Protein AF-A0AB38TE89-F1 (afdb_monomer_lite)

pLDDT: mean 73.29, std 22.18, range [34.81, 96.5]

Sequence (123 aa):
MKTMQEKDIPAFVQAVVDAGCNICAIGNLGYVFGDADFTPAQRRAVEPQLRRIAEIYGERDHLINEIAVYLRSIGRHVEVEPKTGISRWPRSREAVFQPLNPKGGDPQGRSSPSTRITTSVTA

InterPro domains:
  IPR059913 Y4lK [PF27494] (7-79)

Structure (mmCIF, N/CA/C/O backbone):
data_AF-A0AB38TE89-F1
#
_entry.id   AF-A0AB38TE89-F1
#
loop_
_atom_site.group_PDB
_atom_site.id
_atom_site.type_symbol
_atom_site.label_atom_id
_atom_site.label_alt_id
_atom_site.label_comp_id
_atom_site.label_asym_id
_atom_site.label_entity_id
_atom_site.label_seq_id
_atom_site.pdbx_PDB_ins_code
_atom_site.Cartn_x
_atom_site.Cartn_y
_atom_site.Cartn_z
_atom_site.occupancy
_atom_site.B_iso_or_equiv
_atom_site.auth_seq_id
_atom_site.auth_comp_id
_atom_site.auth_asym_id
_atom_site.auth_atom_id
_atom_site.pdbx_PDB_model_num
ATOM 1 N N . MET A 1 1 ? -16.305 17.630 -0.630 1.00 65.62 1 MET A N 1
ATOM 2 C CA . MET A 1 1 ? -15.473 16.546 -1.198 1.00 65.62 1 MET A CA 1
ATOM 3 C C . MET A 1 1 ? -15.867 15.248 -0.512 1.00 65.62 1 MET A C 1
ATOM 5 O O . MET A 1 1 ? -16.390 15.319 0.593 1.00 65.62 1 MET A O 1
ATOM 9 N N . LYS A 1 2 ? -15.726 14.093 -1.172 1.00 87.88 2 LYS A N 1
ATOM 10 C CA . LYS A 1 2 ? -15.966 12.796 -0.523 1.00 87.88 2 LYS A CA 1
ATOM 11 C C . LYS A 1 2 ? -14.812 12.521 0.446 1.00 87.88 2 LYS A C 1
ATOM 13 O O . LYS A 1 2 ? -13.674 12.833 0.108 1.00 87.88 2 LYS A O 1
ATOM 18 N N . THR A 1 3 ? -15.110 11.950 1.607 1.00 92.38 3 THR A N 1
ATOM 19 C CA . THR A 1 3 ? -14.123 11.625 2.646 1.00 92.38 3 THR A CA 1
ATOM 20 C C . THR A 1 3 ? -14.215 10.137 2.957 1.00 92.38 3 THR A C 1
ATOM 22 O O . THR A 1 3 ? -15.300 9.630 3.261 1.00 92.38 3 THR A O 1
ATOM 25 N N . MET A 1 4 ? -13.086 9.443 2.854 1.00 95.38 4 MET A N 1
ATOM 26 C CA . MET A 1 4 ? -12.981 8.004 3.068 1.00 95.38 4 MET A CA 1
ATOM 27 C C . MET A 1 4 ? -13.233 7.643 4.539 1.00 95.38 4 MET A C 1
ATOM 29 O O . MET A 1 4 ? -12.904 8.418 5.438 1.00 95.38 4 MET A O 1
ATOM 33 N N . GLN A 1 5 ? -13.817 6.469 4.792 1.00 95.06 5 GLN A N 1
ATOM 34 C CA . GLN A 1 5 ? -14.038 5.940 6.142 1.00 95.06 5 GLN A CA 1
ATOM 35 C C . GLN A 1 5 ? -13.122 4.739 6.414 1.00 95.06 5 GLN A C 1
ATOM 37 O O . GLN A 1 5 ? -12.703 4.050 5.485 1.00 95.06 5 GLN A O 1
ATOM 42 N N . GLU A 1 6 ? -12.856 4.429 7.686 1.00 94.56 6 GLU A N 1
ATOM 43 C CA . GLU A 1 6 ? -11.994 3.296 8.076 1.00 94.56 6 GLU A CA 1
ATOM 44 C C . GLU A 1 6 ? -12.449 1.954 7.483 1.00 94.56 6 GLU A C 1
ATOM 46 O O . GLU A 1 6 ? -11.641 1.149 7.024 1.00 94.56 6 GLU A O 1
ATOM 51 N N . LYS A 1 7 ? -13.765 1.733 7.412 1.00 95.75 7 LYS A N 1
ATOM 52 C CA . LYS A 1 7 ? -14.356 0.528 6.809 1.00 95.75 7 LYS A CA 1
ATOM 53 C C . LYS A 1 7 ? -14.018 0.350 5.324 1.00 95.75 7 LYS A C 1
ATOM 55 O O . LYS A 1 7 ? -14.108 -0.762 4.814 1.00 95.75 7 LYS A O 1
ATOM 60 N N . ASP A 1 8 ? -13.651 1.430 4.634 1.00 95.94 8 ASP A N 1
ATOM 61 C CA . ASP A 1 8 ? -13.328 1.414 3.209 1.00 95.94 8 ASP A CA 1
ATOM 62 C C . ASP A 1 8 ? -11.849 1.056 2.965 1.00 95.94 8 ASP A C 1
ATOM 64 O O . ASP A 1 8 ? -11.467 0.793 1.825 1.00 95.94 8 ASP A O 1
ATOM 68 N N . ILE A 1 9 ? -11.012 1.013 4.015 1.00 95.31 9 ILE A N 1
ATOM 69 C CA . ILE A 1 9 ? -9.566 0.739 3.922 1.00 95.31 9 ILE A CA 1
ATOM 70 C C . ILE A 1 9 ? -9.259 -0.576 3.190 1.00 95.31 9 ILE A C 1
ATOM 72 O O . ILE A 1 9 ? -8.443 -0.541 2.265 1.00 95.31 9 ILE A O 1
ATOM 76 N N . PRO A 1 10 ? -9.907 -1.718 3.501 1.00 96.12 10 PRO A N 1
ATOM 77 C CA . PRO A 1 10 ? -9.635 -2.968 2.794 1.00 96.12 10 PRO A CA 1
ATOM 78 C C . PRO A 1 10 ? -9.929 -2.877 1.292 1.00 96.12 10 PRO A C 1
ATOM 80 O O . PRO A 1 10 ? -9.123 -3.318 0.472 1.00 96.12 10 PRO A O 1
ATOM 83 N N . ALA A 1 11 ? -11.056 -2.257 0.925 1.00 96.50 11 ALA A N 1
ATOM 84 C CA . ALA A 1 11 ? -11.472 -2.101 -0.467 1.00 96.50 11 ALA A CA 1
ATOM 85 C C . ALA A 1 11 ? -10.542 -1.150 -1.234 1.00 96.50 11 ALA A C 1
ATOM 87 O O . ALA A 1 11 ? -10.185 -1.410 -2.384 1.00 96.50 11 ALA A O 1
ATOM 88 N N . PHE A 1 12 ? -10.102 -0.075 -0.580 1.00 95.06 12 PHE A N 1
ATOM 89 C CA . PHE A 1 12 ? -9.123 0.853 -1.128 1.00 95.06 12 PHE A CA 1
ATOM 90 C C . PHE A 1 12 ? -7.782 0.166 -1.410 1.00 95.06 12 PHE A C 1
ATOM 92 O O . PHE A 1 12 ? -7.260 0.283 -2.518 1.00 95.06 12 PHE A O 1
ATOM 99 N N . VAL A 1 13 ? -7.245 -0.584 -0.442 1.00 94.44 13 VAL A N 1
ATOM 100 C CA . VAL A 1 13 ? -5.981 -1.315 -0.612 1.00 94.44 13 VAL A CA 1
ATOM 101 C C . VAL A 1 13 ? -6.087 -2.317 -1.759 1.00 94.44 13 VAL A C 1
ATOM 103 O O . VAL A 1 13 ? -5.190 -2.368 -2.597 1.00 94.44 13 VAL A O 1
ATOM 106 N N . GLN A 1 14 ? -7.195 -3.056 -1.852 1.00 94.81 14 GLN A N 1
ATOM 107 C CA . GLN A 1 14 ? -7.413 -3.997 -2.950 1.00 94.81 14 GLN A CA 1
ATOM 108 C C . GLN A 1 14 ? -7.461 -3.290 -4.311 1.00 94.81 14 GLN A C 1
ATOM 110 O O . GLN A 1 14 ? -6.773 -3.710 -5.233 1.00 94.81 14 GLN A O 1
ATOM 115 N N . ALA A 1 15 ? -8.181 -2.170 -4.424 1.00 94.81 15 ALA A N 1
ATOM 116 C CA . ALA A 1 15 ? -8.275 -1.415 -5.674 1.00 94.81 15 ALA A CA 1
ATOM 117 C C . ALA A 1 15 ? -6.909 -0.910 -6.173 1.00 94.81 15 ALA A C 1
ATOM 119 O O . ALA A 1 15 ? -6.650 -0.893 -7.375 1.00 94.81 15 ALA A O 1
ATOM 120 N N . VAL A 1 16 ? -6.023 -0.508 -5.257 1.00 92.50 16 VAL A N 1
ATOM 121 C CA . VAL A 1 16 ? -4.652 -0.086 -5.587 1.00 92.50 16 VAL A CA 1
ATOM 122 C C . VAL A 1 16 ? -3.821 -1.263 -6.103 1.00 92.50 16 VAL A C 1
ATOM 124 O O . VAL A 1 16 ? -3.105 -1.120 -7.095 1.00 92.50 16 VAL A O 1
ATOM 127 N N . VAL A 1 17 ? -3.952 -2.430 -5.467 1.00 91.31 17 VAL A N 1
ATOM 128 C CA . VAL A 1 17 ? -3.270 -3.664 -5.882 1.00 91.31 17 VAL A CA 1
ATOM 129 C C . VAL A 1 17 ? -3.776 -4.149 -7.239 1.00 91.31 17 VAL A C 1
ATOM 131 O O . VAL A 1 17 ? -2.966 -4.515 -8.088 1.00 91.31 17 VAL A O 1
ATOM 134 N N . ASP A 1 18 ? -5.084 -4.086 -7.480 1.00 91.62 18 ASP A N 1
ATOM 135 C CA . ASP A 1 18 ? -5.711 -4.467 -8.751 1.00 91.62 18 ASP A CA 1
ATOM 136 C C . ASP A 1 18 ? -5.314 -3.524 -9.897 1.00 91.62 18 ASP A C 1
ATOM 138 O O . ASP A 1 18 ? -5.209 -3.944 -11.048 1.00 91.62 18 ASP A O 1
ATOM 142 N N . ALA A 1 19 ? -5.023 -2.255 -9.587 1.00 88.75 19 ALA A N 1
ATOM 143 C CA . ALA A 1 19 ? -4.418 -1.310 -10.527 1.00 88.75 19 ALA A CA 1
ATOM 144 C C . ALA A 1 19 ? -2.934 -1.615 -10.826 1.00 88.75 19 ALA A C 1
ATOM 146 O O . ALA A 1 19 ? -2.289 -0.893 -11.583 1.00 88.75 19 ALA A O 1
ATOM 147 N N . GLY A 1 20 ? -2.369 -2.673 -10.236 1.00 86.62 20 GLY A N 1
ATOM 148 C CA . GLY A 1 20 ? -0.981 -3.079 -10.433 1.00 86.62 20 GLY A CA 1
ATOM 149 C C . GLY A 1 20 ? 0.023 -2.228 -9.659 1.00 86.62 20 GLY A C 1
ATOM 150 O O . GLY A 1 20 ? 1.215 -2.279 -9.957 1.00 86.62 20 GLY A O 1
ATOM 151 N N . CYS A 1 21 ? -0.429 -1.445 -8.675 1.00 88.06 21 CYS A N 1
ATOM 152 C CA . CYS A 1 21 ? 0.442 -0.651 -7.822 1.00 88.06 21 CYS A CA 1
ATOM 153 C C . CYS A 1 21 ? 0.634 -1.333 -6.468 1.00 88.06 21 CYS A C 1
ATOM 155 O O . CYS A 1 21 ? -0.326 -1.741 -5.810 1.00 88.06 21 CYS A O 1
ATOM 157 N N . ASN A 1 22 ? 1.885 -1.456 -6.027 1.00 88.88 22 ASN A N 1
ATOM 158 C CA . ASN A 1 22 ? 2.143 -1.949 -4.684 1.00 88.88 22 ASN A CA 1
ATOM 159 C C . ASN A 1 22 ? 1.831 -0.853 -3.651 1.00 88.88 22 ASN A C 1
ATOM 161 O O . ASN A 1 22 ? 2.012 0.332 -3.918 1.00 88.88 22 ASN A O 1
ATOM 165 N N . ILE A 1 23 ? 1.391 -1.242 -2.459 1.00 91.81 23 ILE A N 1
ATOM 166 C CA . ILE A 1 23 ? 1.123 -0.328 -1.346 1.00 91.81 23 ILE A CA 1
ATOM 167 C C . ILE A 1 23 ? 1.678 -0.929 -0.059 1.00 91.81 23 ILE A C 1
ATOM 169 O O . ILE A 1 23 ? 1.408 -2.090 0.260 1.00 91.81 23 ILE A O 1
ATOM 173 N N . CYS A 1 24 ? 2.483 -0.146 0.657 1.00 91.56 24 CYS A N 1
ATOM 174 C CA . CYS A 1 24 ? 3.200 -0.605 1.844 1.00 91.56 24 CYS A CA 1
ATOM 175 C C . CYS A 1 24 ? 3.214 0.457 2.941 1.00 91.56 24 CYS A C 1
ATOM 177 O O . CYS A 1 24 ? 3.360 1.645 2.658 1.00 91.56 24 CYS A O 1
ATOM 179 N N . ALA A 1 25 ? 3.119 0.021 4.197 1.00 91.81 25 ALA A N 1
ATOM 180 C CA . ALA A 1 25 ? 3.391 0.875 5.348 1.00 91.81 25 ALA A CA 1
ATOM 181 C C . ALA A 1 25 ? 4.904 1.083 5.535 1.00 91.81 25 ALA A C 1
ATOM 183 O O . ALA A 1 25 ? 5.683 0.138 5.394 1.00 91.81 25 ALA A O 1
ATOM 184 N N . ILE A 1 26 ? 5.307 2.303 5.898 1.00 86.94 26 ILE A N 1
ATOM 185 C CA . ILE A 1 26 ? 6.689 2.644 6.263 1.00 86.94 26 ILE A CA 1
ATOM 186 C C . ILE A 1 26 ? 6.735 2.958 7.755 1.00 86.94 26 ILE A C 1
ATOM 188 O O . ILE A 1 26 ? 6.286 4.026 8.184 1.00 86.94 26 ILE A O 1
ATOM 192 N N . GLY A 1 27 ? 7.297 2.033 8.540 1.00 75.44 27 GLY A N 1
ATOM 193 C CA . GLY A 1 27 ? 7.395 2.160 9.996 1.00 75.44 27 GLY A CA 1
ATOM 194 C C . GLY A 1 27 ? 6.090 2.662 10.630 1.00 75.44 27 GLY A C 1
ATOM 195 O O . GLY A 1 27 ? 5.009 2.133 10.359 1.00 75.44 27 GLY A O 1
ATOM 196 N N . ASN A 1 28 ? 6.198 3.730 11.425 1.00 72.44 28 ASN A N 1
ATOM 197 C CA . ASN A 1 28 ? 5.073 4.458 12.028 1.00 72.44 28 ASN A CA 1
ATOM 198 C C . ASN A 1 28 ? 4.759 5.789 11.317 1.00 72.44 28 ASN A C 1
ATOM 200 O O . ASN A 1 28 ? 4.023 6.603 11.861 1.00 72.44 28 ASN A O 1
ATOM 204 N N . LEU A 1 29 ? 5.335 6.034 10.137 1.00 76.62 29 LEU A N 1
ATOM 205 C CA . LEU A 1 29 ? 5.256 7.328 9.448 1.00 76.62 29 LEU A CA 1
ATOM 206 C C . LEU A 1 29 ? 4.040 7.439 8.519 1.00 76.62 29 LEU A C 1
ATOM 208 O O . LEU A 1 29 ? 3.575 8.542 8.254 1.00 76.62 29 LEU A O 1
ATOM 212 N N . GLY A 1 30 ? 3.542 6.311 8.010 1.00 86.56 30 GLY A N 1
ATOM 213 C CA . GLY A 1 30 ? 2.414 6.273 7.083 1.00 86.56 30 GLY A CA 1
ATOM 214 C C . GLY A 1 30 ? 2.553 5.138 6.077 1.00 86.56 30 GLY A C 1
ATOM 215 O O . GLY A 1 30 ? 3.061 4.062 6.405 1.00 86.56 30 GLY A O 1
ATOM 216 N N . TYR A 1 31 ? 2.110 5.377 4.845 1.00 90.62 31 TYR A N 1
ATOM 217 C CA . TYR A 1 31 ? 2.179 4.412 3.751 1.00 90.62 31 TYR A CA 1
ATOM 218 C C . TYR A 1 31 ? 2.640 5.069 2.449 1.00 90.62 31 TYR A C 1
ATOM 220 O O . TYR A 1 31 ? 2.549 6.285 2.285 1.00 90.62 31 TYR A O 1
ATOM 228 N N . VAL A 1 32 ? 3.122 4.251 1.517 1.00 88.50 32 VAL A N 1
ATOM 229 C CA . VAL A 1 32 ? 3.545 4.677 0.180 1.00 88.50 32 VAL A CA 1
ATOM 230 C C . VAL A 1 32 ? 2.978 3.766 -0.896 1.00 88.50 32 VAL A C 1
ATOM 232 O O . VAL A 1 32 ? 2.754 2.574 -0.670 1.00 88.50 32 VAL A O 1
ATOM 235 N N . PHE A 1 33 ? 2.794 4.337 -2.083 1.00 89.06 33 PHE A N 1
ATOM 236 C CA . PHE A 1 33 ? 2.644 3.574 -3.314 1.00 89.06 33 PHE A CA 1
ATOM 237 C C . PHE A 1 33 ? 4.036 3.208 -3.823 1.00 89.06 33 PHE A C 1
ATOM 239 O O . PHE A 1 33 ? 4.877 4.084 -4.016 1.00 89.06 33 PHE A O 1
ATOM 246 N N . GLY A 1 34 ? 4.293 1.919 -4.004 1.00 79.44 34 GLY A N 1
ATOM 247 C CA . GLY A 1 34 ? 5.548 1.421 -4.545 1.00 79.44 34 GLY A CA 1
ATOM 248 C C . GLY A 1 34 ? 5.624 1.702 -6.039 1.00 79.44 34 GLY A C 1
ATOM 249 O O . GLY A 1 34 ? 5.044 0.966 -6.833 1.00 79.44 34 GLY A O 1
ATOM 250 N N . ASP A 1 35 ? 6.345 2.758 -6.409 1.00 73.38 35 ASP A N 1
ATOM 251 C CA . ASP A 1 35 ? 6.686 3.108 -7.792 1.00 73.38 35 ASP A CA 1
ATOM 252 C C . ASP A 1 35 ? 8.171 2.857 -8.119 1.00 73.38 35 ASP A C 1
ATOM 254 O O . ASP A 1 35 ? 8.610 3.141 -9.235 1.00 73.38 35 ASP A O 1
ATOM 258 N N . ALA A 1 36 ? 8.942 2.348 -7.149 1.00 66.56 36 ALA A N 1
ATOM 259 C CA . ALA A 1 36 ? 10.391 2.183 -7.246 1.00 66.56 36 ALA A CA 1
ATOM 260 C C . ALA A 1 36 ? 10.799 1.241 -8.391 1.00 66.56 36 ALA A C 1
ATOM 262 O O . ALA A 1 36 ? 11.811 1.473 -9.048 1.00 66.56 36 ALA A O 1
ATOM 263 N N . ASP A 1 37 ? 9.968 0.238 -8.675 1.00 75.75 37 ASP A N 1
ATOM 264 C CA . ASP A 1 37 ? 10.186 -0.731 -9.752 1.00 75.75 37 ASP A CA 1
ATOM 265 C C . ASP A 1 37 ? 9.556 -0.294 -11.089 1.00 75.75 37 ASP A C 1
ATOM 267 O O . ASP A 1 37 ? 9.638 -1.010 -12.089 1.00 75.75 37 ASP A O 1
ATOM 271 N N . PHE A 1 38 ? 8.891 0.868 -11.140 1.00 82.44 38 PHE A N 1
ATOM 272 C CA . PHE A 1 38 ? 8.205 1.323 -12.348 1.00 82.44 38 PHE A CA 1
ATOM 273 C C . PHE A 1 38 ? 9.146 2.055 -13.301 1.00 82.44 38 PHE A C 1
ATOM 275 O O . PHE A 1 38 ? 9.731 3.092 -12.985 1.00 82.44 38 PHE A O 1
ATOM 282 N N . THR A 1 39 ? 9.162 1.602 -14.552 1.00 87.62 39 THR A N 1
ATOM 283 C CA . THR A 1 39 ? 9.654 2.403 -15.675 1.00 87.62 39 THR A CA 1
ATOM 284 C C . THR A 1 39 ? 8.807 3.676 -15.848 1.00 87.62 39 THR A C 1
ATOM 286 O O . THR A 1 39 ? 7.629 3.712 -15.467 1.00 87.62 39 THR A O 1
ATOM 289 N N . PRO A 1 40 ? 9.332 4.725 -16.512 1.00 87.25 40 PRO A N 1
ATOM 290 C CA . PRO A 1 40 ? 8.553 5.929 -16.807 1.00 87.25 40 PRO A CA 1
ATOM 291 C C . PRO A 1 40 ? 7.245 5.654 -17.567 1.00 87.25 40 PRO A C 1
ATOM 293 O O . PRO A 1 40 ? 6.269 6.381 -17.401 1.00 87.25 40 PRO A O 1
ATOM 296 N N . ALA A 1 41 ? 7.210 4.608 -18.401 1.00 87.81 41 ALA A N 1
ATOM 297 C CA . ALA A 1 41 ? 6.009 4.202 -19.125 1.00 87.81 41 ALA A CA 1
ATOM 298 C C . ALA A 1 41 ? 4.957 3.571 -18.198 1.00 87.81 41 ALA A C 1
ATOM 300 O O . ALA A 1 41 ? 3.791 3.951 -18.270 1.00 87.81 41 ALA A O 1
ATOM 301 N N . GLN A 1 42 ? 5.365 2.675 -17.292 1.00 86.69 42 GLN A N 1
ATOM 302 C CA . GLN A 1 42 ? 4.466 2.072 -16.299 1.00 86.69 42 GLN A CA 1
ATOM 303 C C . GLN A 1 42 ? 3.884 3.128 -15.360 1.00 86.69 42 GLN A C 1
ATOM 305 O O . GLN A 1 42 ? 2.679 3.149 -15.130 1.00 86.69 42 GLN A O 1
ATOM 310 N N . ARG A 1 43 ? 4.710 4.078 -14.905 1.00 85.00 43 ARG A N 1
ATOM 311 C CA . ARG A 1 43 ? 4.251 5.205 -14.084 1.00 85.00 43 ARG A CA 1
ATOM 312 C C . ARG A 1 43 ? 3.143 6.006 -14.779 1.00 85.00 43 ARG A C 1
ATOM 314 O O . ARG A 1 43 ? 2.104 6.244 -14.174 1.00 85.00 43 ARG A O 1
ATOM 321 N N . ARG A 1 44 ? 3.321 6.348 -16.064 1.00 87.75 44 ARG A N 1
ATOM 322 C CA . ARG A 1 44 ? 2.299 7.051 -16.869 1.00 87.75 44 ARG A CA 1
ATOM 323 C C . ARG A 1 44 ? 1.016 6.242 -17.069 1.00 87.75 44 ARG A C 1
ATOM 325 O O . ARG A 1 44 ? -0.044 6.838 -17.220 1.00 87.75 44 ARG A O 1
ATOM 332 N N . ALA A 1 45 ? 1.103 4.914 -17.095 1.00 87.69 45 ALA A N 1
ATOM 333 C CA . ALA A 1 45 ? -0.063 4.046 -17.235 1.00 87.69 45 ALA A CA 1
ATOM 334 C C . ALA A 1 45 ? -0.860 3.912 -15.923 1.00 87.69 45 ALA A C 1
ATOM 336 O O . ALA A 1 45 ? -2.088 3.878 -15.958 1.00 87.69 45 ALA A O 1
ATOM 33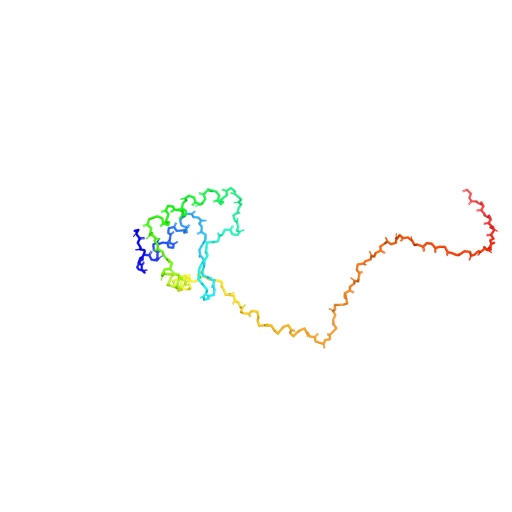7 N N . VAL A 1 46 ? -0.170 3.873 -14.778 1.00 88.31 46 VAL A N 1
ATOM 338 C CA . VAL A 1 46 ? -0.777 3.660 -13.452 1.00 88.31 46 VAL A CA 1
ATOM 339 C C . VAL A 1 46 ? -1.300 4.960 -12.829 1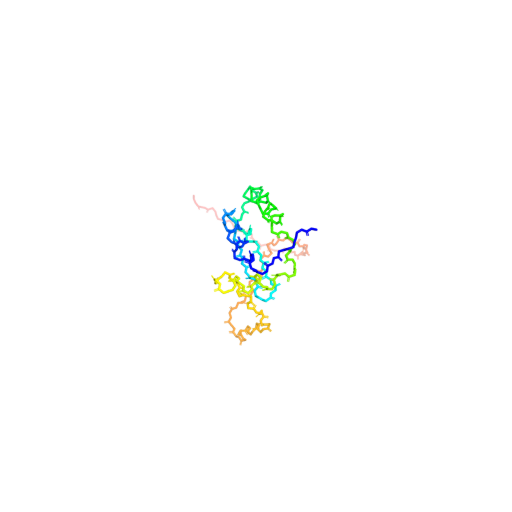.00 88.31 46 VAL A C 1
ATOM 341 O O . VAL A 1 46 ? -2.312 4.949 -12.129 1.00 88.31 46 VAL A O 1
ATOM 344 N N . GLU A 1 47 ? -0.670 6.105 -13.104 1.00 88.88 47 GLU A N 1
ATOM 345 C CA . GLU A 1 47 ? -1.063 7.398 -12.524 1.00 88.88 47 GLU A CA 1
ATOM 346 C C . GLU A 1 47 ? -2.557 7.749 -12.738 1.00 88.88 47 GLU A C 1
ATOM 348 O O . GLU A 1 47 ? -3.221 8.115 -11.761 1.00 88.88 47 GLU A O 1
ATOM 353 N N . PRO A 1 48 ? -3.153 7.588 -13.941 1.00 91.69 48 PRO A N 1
ATOM 354 C CA . PRO A 1 48 ? -4.579 7.848 -14.138 1.00 91.69 48 PRO A CA 1
ATOM 355 C C . PRO A 1 48 ? -5.479 6.912 -13.321 1.00 91.69 48 PRO A C 1
ATOM 357 O O . PRO A 1 48 ? -6.548 7.325 -12.868 1.00 91.69 48 PRO A O 1
ATOM 360 N N . GLN A 1 49 ? -5.056 5.663 -13.108 1.00 91.50 49 GLN A N 1
ATOM 361 C CA . GLN A 1 49 ? -5.807 4.691 -12.312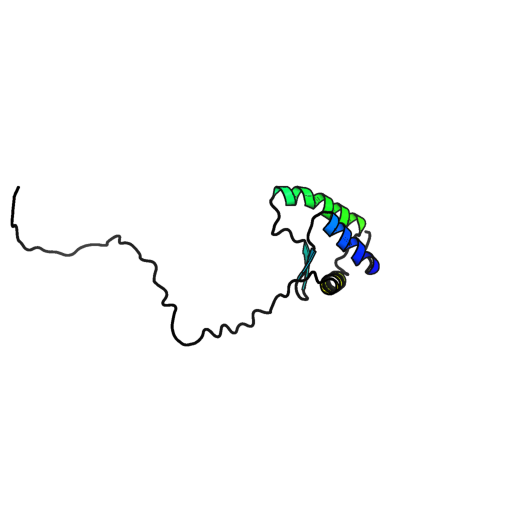 1.00 91.50 49 GLN A CA 1
ATOM 362 C C . GLN A 1 49 ? -5.778 5.064 -10.828 1.00 91.50 49 GLN A C 1
ATOM 364 O O . GLN A 1 49 ? -6.831 5.109 -10.193 1.00 91.50 49 GLN A O 1
ATOM 369 N N . LEU A 1 50 ? -4.606 5.424 -10.292 1.00 90.12 50 LEU A N 1
ATOM 370 C CA . LEU A 1 50 ? -4.473 5.890 -8.908 1.00 90.12 50 LEU A CA 1
ATOM 371 C C . LEU A 1 50 ? -5.277 7.166 -8.650 1.00 90.12 50 LEU A C 1
ATOM 373 O O . LEU A 1 50 ? -5.896 7.295 -7.594 1.00 90.12 50 LEU A O 1
ATOM 377 N N . ARG A 1 51 ? -5.321 8.083 -9.623 1.00 90.81 51 ARG A N 1
ATOM 378 C CA . ARG A 1 51 ? -6.143 9.296 -9.543 1.00 90.81 51 ARG A CA 1
ATOM 379 C C . ARG A 1 51 ? -7.629 8.962 -9.468 1.00 90.81 51 ARG A C 1
ATOM 381 O O . ARG A 1 51 ? -8.318 9.453 -8.581 1.00 90.81 51 ARG A O 1
ATOM 388 N N . ARG A 1 52 ? -8.103 8.055 -10.327 1.00 93.44 52 ARG A N 1
ATOM 389 C CA . ARG A 1 52 ? -9.496 7.591 -10.307 1.00 93.44 52 ARG A CA 1
ATOM 390 C C . ARG A 1 52 ? -9.853 6.909 -8.986 1.00 93.44 52 ARG A C 1
ATOM 392 O O . ARG A 1 52 ? -10.935 7.132 -8.456 1.00 93.44 52 ARG A O 1
ATOM 399 N N . ILE A 1 53 ? -8.946 6.107 -8.429 1.00 93.00 53 ILE A N 1
ATOM 400 C CA . ILE A 1 53 ? -9.124 5.501 -7.102 1.00 93.00 53 ILE A CA 1
ATOM 401 C C . ILE A 1 53 ? -9.225 6.598 -6.032 1.00 93.00 53 ILE A C 1
ATOM 403 O O . ILE A 1 53 ? -10.143 6.565 -5.215 1.00 93.00 53 ILE A O 1
ATOM 407 N N . ALA A 1 54 ? -8.340 7.599 -6.053 1.00 89.56 54 ALA A N 1
ATOM 408 C CA . ALA A 1 54 ? -8.390 8.716 -5.110 1.00 89.56 54 ALA A CA 1
ATOM 409 C C . ALA A 1 54 ? -9.708 9.507 -5.206 1.00 89.56 54 ALA A C 1
ATOM 411 O O . ALA A 1 54 ? -10.272 9.875 -4.182 1.00 89.56 54 ALA A O 1
ATOM 412 N N . GLU A 1 55 ? -10.255 9.699 -6.407 1.00 92.31 55 GLU A N 1
ATOM 413 C CA . GLU A 1 55 ? -11.567 10.332 -6.609 1.00 92.31 55 GLU A CA 1
ATOM 414 C C . GLU A 1 55 ? -12.729 9.474 -6.075 1.00 92.31 55 GLU A C 1
ATOM 416 O O . GLU A 1 55 ? -13.672 10.003 -5.484 1.00 92.31 55 GLU A O 1
ATOM 421 N N . ILE A 1 56 ? -12.666 8.147 -6.250 1.00 93.88 56 ILE A N 1
ATOM 422 C CA . ILE A 1 56 ? -13.703 7.211 -5.786 1.00 93.88 56 ILE A CA 1
ATOM 423 C C . ILE A 1 56 ? -13.775 7.169 -4.261 1.00 93.88 56 ILE A C 1
ATOM 425 O O . ILE A 1 56 ? -14.880 7.175 -3.715 1.00 93.88 56 ILE A O 1
ATOM 429 N N . TYR A 1 57 ? -12.637 7.082 -3.574 1.00 92.75 57 TYR A N 1
ATOM 430 C CA . TYR A 1 57 ? -12.599 6.955 -2.112 1.00 92.75 57 TYR A CA 1
ATOM 431 C C . TYR A 1 57 ? -12.612 8.315 -1.409 1.00 92.75 57 TYR A C 1
ATOM 433 O O . TYR A 1 57 ? -13.226 8.446 -0.351 1.00 92.75 57 TYR A O 1
ATOM 441 N N . GLY A 1 58 ? -12.050 9.340 -2.047 1.00 93.00 58 GLY A N 1
ATOM 442 C CA . GLY A 1 58 ? -12.011 10.700 -1.538 1.00 93.00 58 GLY A CA 1
ATOM 443 C C . GLY A 1 58 ? -10.791 10.994 -0.666 1.00 93.00 58 GLY A C 1
ATOM 444 O O . GLY A 1 58 ? -9.773 10.302 -0.717 1.00 93.00 58 GLY A O 1
ATOM 445 N N . GLU A 1 59 ? -10.904 12.058 0.125 1.00 92.81 59 GLU A N 1
ATOM 446 C CA . GLU A 1 59 ? -9.879 12.491 1.074 1.00 92.81 59 GLU A CA 1
ATOM 447 C C . GLU A 1 59 ? -9.587 11.393 2.103 1.00 92.81 59 GLU A C 1
ATOM 449 O O . GLU A 1 59 ? -10.506 10.724 2.583 1.00 92.81 59 GLU A O 1
ATOM 454 N N . ARG A 1 60 ? -8.302 11.199 2.411 1.00 92.94 60 ARG A N 1
ATOM 455 C CA . ARG A 1 60 ? -7.794 10.079 3.221 1.00 92.94 60 ARG A CA 1
ATOM 456 C C . ARG A 1 60 ? -6.659 10.469 4.165 1.00 92.94 60 ARG A C 1
ATOM 458 O O . ARG A 1 60 ? -6.072 9.592 4.793 1.00 92.94 60 ARG A O 1
ATOM 465 N N . ASP A 1 61 ? -6.330 11.756 4.244 1.00 90.06 61 ASP A N 1
ATOM 466 C CA . ASP A 1 61 ? -5.204 12.251 5.042 1.00 90.06 61 ASP A CA 1
ATOM 467 C C . ASP A 1 61 ? -5.440 12.004 6.539 1.00 90.06 61 ASP A C 1
ATOM 469 O O . ASP A 1 61 ? -4.512 11.686 7.280 1.00 90.06 61 ASP A O 1
ATOM 473 N N . HIS A 1 62 ? -6.706 12.027 6.968 1.00 91.25 62 HIS A N 1
ATOM 474 C CA . HIS A 1 62 ? -7.124 11.660 8.321 1.00 91.25 62 HIS A CA 1
ATOM 475 C C . HIS A 1 62 ? -7.016 10.160 8.625 1.00 91.25 62 HIS A C 1
ATOM 477 O O . HIS A 1 62 ? -7.108 9.805 9.791 1.00 91.25 62 HIS A O 1
ATOM 483 N N . LEU A 1 63 ? -6.823 9.300 7.613 1.00 93.94 63 LEU A N 1
ATOM 484 C CA . LEU A 1 63 ? -6.727 7.837 7.752 1.00 93.94 63 LEU A CA 1
ATOM 485 C C . LEU A 1 63 ? -5.318 7.281 7.514 1.00 93.94 63 LEU A C 1
ATOM 487 O O . LEU A 1 63 ? -5.142 6.071 7.354 1.00 93.94 63 LEU A O 1
ATOM 491 N N . ILE A 1 64 ? -4.294 8.134 7.422 1.00 92.06 64 ILE A N 1
ATOM 492 C CA . ILE A 1 64 ? -2.928 7.689 7.096 1.00 92.06 64 ILE A CA 1
ATOM 493 C C . ILE A 1 64 ? -2.434 6.629 8.093 1.00 92.06 64 ILE A C 1
ATOM 495 O O . ILE A 1 64 ? -1.799 5.648 7.690 1.00 92.06 64 ILE A O 1
ATOM 499 N N . ASN A 1 65 ? -2.751 6.795 9.378 1.00 91.62 65 ASN A N 1
ATOM 500 C CA . ASN A 1 65 ? -2.323 5.878 10.430 1.00 91.62 65 ASN A CA 1
ATOM 501 C C . ASN A 1 65 ? -3.081 4.552 10.370 1.00 91.62 65 ASN A C 1
ATOM 503 O O . ASN A 1 65 ? -2.473 3.489 10.476 1.00 91.62 65 ASN A O 1
ATOM 507 N N . GLU A 1 66 ? -4.387 4.609 10.156 1.00 94.19 66 GLU A N 1
ATOM 508 C CA . GLU A 1 66 ? -5.315 3.486 10.095 1.00 94.19 66 GLU A CA 1
ATOM 509 C C . GLU A 1 66 ? -5.000 2.613 8.876 1.00 94.19 66 GLU A C 1
ATOM 511 O O . GLU A 1 66 ? -4.906 1.388 8.987 1.00 94.19 66 GLU A O 1
ATOM 516 N N . ILE A 1 67 ? -4.718 3.240 7.729 1.00 93.94 67 ILE A N 1
ATOM 517 C CA . ILE A 1 67 ? -4.227 2.553 6.530 1.00 93.94 67 ILE A CA 1
ATOM 518 C C . ILE A 1 67 ? -2.893 1.867 6.832 1.00 93.94 67 ILE A C 1
ATOM 520 O O . ILE A 1 67 ? -2.721 0.694 6.505 1.00 93.94 67 ILE A O 1
ATOM 524 N N . ALA A 1 68 ? -1.955 2.548 7.494 1.00 92.12 68 ALA A N 1
ATOM 525 C CA . ALA A 1 68 ? -0.670 1.948 7.844 1.00 92.12 68 ALA A CA 1
ATOM 526 C C . ALA A 1 68 ? -0.816 0.770 8.830 1.00 92.12 68 ALA A C 1
ATOM 528 O O . ALA A 1 68 ? -0.129 -0.241 8.681 1.00 92.12 68 ALA A O 1
ATOM 529 N N . VAL A 1 69 ? -1.723 0.861 9.812 1.00 92.75 69 VAL A N 1
ATOM 530 C CA . VAL A 1 69 ? -2.058 -0.238 10.738 1.00 92.75 69 VAL A CA 1
ATOM 531 C C . VAL A 1 69 ? -2.613 -1.434 9.971 1.00 92.75 69 VAL A C 1
ATOM 533 O O . VAL A 1 69 ? -2.144 -2.553 10.177 1.00 92.75 69 VAL A O 1
ATOM 536 N N . TYR A 1 70 ? -3.562 -1.205 9.063 1.00 94.00 70 TYR A N 1
ATOM 537 C CA . TYR A 1 70 ? -4.130 -2.264 8.234 1.00 94.00 70 TYR A CA 1
ATOM 538 C C . TYR A 1 70 ? -3.073 -2.920 7.336 1.00 94.00 70 TYR A C 1
ATOM 540 O O . TYR A 1 70 ? -2.982 -4.140 7.262 1.00 94.00 70 TYR A O 1
ATOM 548 N N . LEU A 1 71 ? -2.206 -2.133 6.696 1.00 93.50 71 LEU A N 1
ATOM 549 C CA . LEU A 1 71 ? -1.124 -2.668 5.867 1.00 93.50 71 LEU A CA 1
ATOM 550 C C . LEU A 1 71 ? -0.142 -3.524 6.682 1.00 93.50 71 LEU A C 1
ATOM 552 O O . LEU A 1 71 ? 0.296 -4.570 6.204 1.00 93.50 71 LEU A O 1
ATOM 556 N N . ARG A 1 72 ? 0.161 -3.139 7.930 1.00 90.38 72 ARG A N 1
ATOM 557 C CA . ARG A 1 72 ? 0.960 -3.967 8.848 1.00 90.38 72 ARG A CA 1
ATOM 558 C C . ARG A 1 72 ? 0.258 -5.274 9.206 1.00 90.38 72 ARG A C 1
ATOM 560 O O . ARG A 1 72 ? 0.917 -6.310 9.209 1.00 90.38 72 ARG A O 1
ATOM 567 N N . SER A 1 73 ? -1.053 -5.254 9.459 1.00 91.94 73 SER A N 1
ATOM 568 C CA . SER A 1 73 ? -1.794 -6.467 9.841 1.00 91.94 73 SER A CA 1
ATOM 569 C C . SER A 1 73 ? -1.832 -7.518 8.729 1.00 91.94 73 SER A C 1
ATOM 571 O O . SER A 1 73 ? -1.811 -8.711 9.019 1.00 91.94 73 SER A O 1
ATOM 573 N N . ILE A 1 74 ? -1.803 -7.090 7.463 1.00 92.31 74 ILE A N 1
ATOM 574 C CA . ILE A 1 74 ? -1.714 -7.983 6.296 1.00 92.31 74 ILE A CA 1
ATOM 575 C C . ILE A 1 74 ? -0.268 -8.279 5.857 1.00 92.31 74 ILE A C 1
ATOM 577 O O . ILE A 1 74 ? -0.054 -8.861 4.796 1.00 92.31 74 ILE A O 1
ATOM 581 N N . GLY A 1 75 ? 0.736 -7.852 6.631 1.00 89.25 75 GLY A N 1
ATOM 582 C CA . GLY A 1 75 ? 2.153 -8.105 6.349 1.00 89.25 75 GLY A CA 1
ATOM 583 C C . GLY A 1 75 ? 2.775 -7.231 5.252 1.00 89.25 75 GLY A C 1
ATOM 584 O O . GLY A 1 75 ? 3.908 -7.472 4.853 1.00 89.25 75 GLY A O 1
ATOM 585 N N . ARG A 1 76 ? 2.089 -6.186 4.775 1.00 87.38 76 ARG A N 1
ATOM 586 C CA . ARG A 1 76 ? 2.591 -5.249 3.753 1.00 87.38 76 ARG A CA 1
ATOM 587 C C . ARG A 1 76 ? 3.273 -4.033 4.383 1.00 87.38 76 ARG A C 1
ATOM 589 O O . ARG A 1 76 ? 2.781 -2.908 4.285 1.00 87.38 76 ARG A O 1
ATOM 596 N N . HIS A 1 77 ? 4.413 -4.242 5.031 1.00 86.94 77 HIS A N 1
ATOM 597 C CA . HIS A 1 77 ? 5.176 -3.164 5.659 1.00 86.94 77 HIS A CA 1
ATOM 598 C C . HIS A 1 77 ? 6.681 -3.341 5.483 1.00 86.94 77 HIS A C 1
ATOM 600 O O . HIS A 1 77 ? 7.171 -4.453 5.308 1.00 86.94 77 HIS A O 1
ATOM 606 N N . VAL A 1 78 ? 7.398 -2.223 5.543 1.00 82.56 78 VAL A N 1
ATOM 607 C CA . VAL A 1 78 ? 8.857 -2.194 5.622 1.00 82.56 78 VAL A CA 1
ATOM 608 C C . VAL A 1 78 ? 9.229 -1.621 6.982 1.00 82.56 78 VAL A C 1
ATOM 610 O O . VAL A 1 78 ? 8.847 -0.493 7.320 1.00 82.56 78 VAL A O 1
ATOM 613 N N . GLU A 1 79 ? 9.955 -2.408 7.773 1.00 74.94 79 GLU A N 1
ATOM 614 C CA . GLU A 1 79 ? 10.587 -1.907 8.986 1.00 74.94 79 GLU A CA 1
ATOM 615 C C . GLU A 1 79 ? 11.725 -0.973 8.586 1.00 74.94 79 GLU A C 1
ATOM 617 O O . GLU A 1 79 ? 12.680 -1.354 7.909 1.00 74.94 79 GLU A O 1
ATOM 622 N N . VAL A 1 80 ? 11.605 0.287 8.989 1.00 66.62 80 V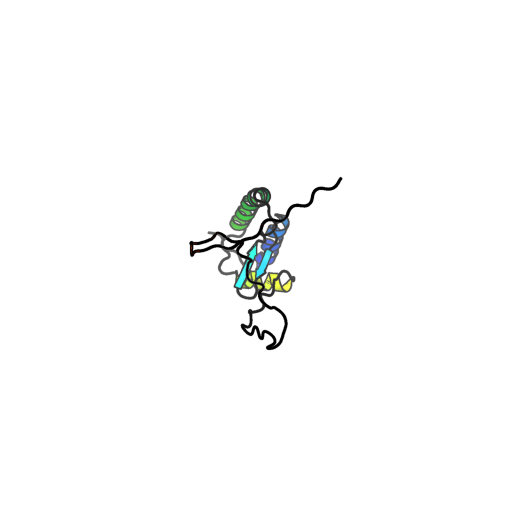AL A N 1
ATOM 623 C CA . VAL A 1 80 ? 12.741 1.196 8.976 1.00 66.62 80 VAL A CA 1
ATOM 624 C C . VAL A 1 80 ? 13.363 1.047 10.346 1.00 66.62 80 VAL A C 1
ATOM 626 O O . VAL A 1 80 ? 12.891 1.663 11.303 1.00 66.62 80 VAL A O 1
ATOM 629 N N . GLU A 1 81 ? 14.384 0.197 10.460 1.00 61.97 81 GLU A N 1
ATOM 630 C CA . GLU A 1 81 ? 15.204 0.228 11.664 1.00 61.97 81 GLU A CA 1
ATOM 631 C C . GLU A 1 81 ? 15.672 1.676 11.850 1.00 61.97 81 GLU A C 1
ATOM 633 O O . GLU A 1 81 ? 16.200 2.280 10.900 1.00 61.97 81 GLU A O 1
ATOM 638 N N . PRO A 1 82 ? 15.473 2.284 13.035 1.00 57.88 82 PRO A N 1
ATOM 639 C CA . PRO A 1 82 ? 16.174 3.513 13.321 1.00 57.88 82 PRO A CA 1
ATOM 640 C C . PRO A 1 82 ? 17.642 3.173 13.117 1.00 57.88 82 PRO A C 1
ATOM 642 O O . PRO A 1 82 ? 18.144 2.229 13.724 1.00 57.88 82 PRO A O 1
ATOM 645 N N . LYS A 1 83 ? 18.329 3.912 12.239 1.00 56.03 83 LYS A N 1
ATOM 646 C CA . LYS A 1 83 ? 19.789 3.898 12.209 1.00 56.03 83 LYS A CA 1
ATOM 647 C C . LYS A 1 83 ? 20.219 4.356 13.594 1.00 56.03 83 LYS A C 1
ATOM 649 O O . LYS A 1 83 ? 20.413 5.547 13.822 1.00 56.03 83 LYS A O 1
ATOM 654 N N . THR A 1 84 ? 20.312 3.430 14.544 1.00 50.53 84 THR A N 1
ATOM 655 C CA . THR A 1 84 ? 20.991 3.656 15.799 1.00 50.53 84 THR A CA 1
ATOM 656 C C . THR A 1 84 ? 22.383 4.032 15.353 1.00 50.53 84 THR A C 1
ATOM 658 O O . THR A 1 84 ? 23.108 3.204 14.798 1.00 50.53 84 THR A O 1
ATOM 661 N N . GLY A 1 85 ? 22.694 5.320 15.477 1.00 52.59 85 GLY A N 1
ATOM 662 C CA . GLY A 1 85 ? 23.990 5.914 15.198 1.00 52.59 85 GLY A CA 1
ATOM 663 C C . GLY A 1 85 ? 25.017 5.409 16.199 1.00 52.59 85 GLY A C 1
ATOM 664 O O . GLY A 1 85 ? 25.614 6.176 16.940 1.00 52.59 85 GLY A O 1
ATOM 665 N N . ILE A 1 86 ? 25.204 4.099 16.230 1.00 49.34 86 ILE A N 1
ATOM 666 C CA . ILE A 1 86 ? 26.354 3.432 16.783 1.00 49.34 86 ILE A CA 1
ATOM 667 C C . ILE A 1 86 ? 26.905 2.622 15.618 1.00 49.34 86 ILE A C 1
ATOM 669 O O . ILE A 1 86 ? 26.858 1.396 15.588 1.00 49.34 86 ILE A O 1
ATOM 673 N N . SER A 1 87 ? 27.491 3.324 14.650 1.00 45.56 87 SER A N 1
ATOM 674 C CA . SER A 1 87 ? 28.646 2.783 13.952 1.00 45.56 87 SER A CA 1
ATOM 675 C C . SER A 1 87 ? 29.735 2.564 15.005 1.00 45.56 87 SER A C 1
ATOM 677 O O . SER A 1 87 ? 30.688 3.329 15.136 1.00 45.56 87 SER A O 1
ATOM 679 N N . ARG A 1 88 ? 29.613 1.483 15.785 1.00 45.44 88 ARG A N 1
ATOM 680 C CA . ARG A 1 88 ? 30.773 0.869 16.412 1.00 45.44 88 ARG A CA 1
ATOM 681 C C . ARG A 1 88 ? 31.506 0.178 15.277 1.00 45.44 88 ARG A C 1
ATOM 683 O O . ARG A 1 88 ? 31.432 -1.032 15.109 1.00 45.44 88 ARG A O 1
ATOM 690 N N . TRP A 1 89 ? 32.198 0.988 14.482 1.00 36.59 89 TRP A N 1
ATOM 691 C CA . TRP A 1 89 ? 33.325 0.505 13.714 1.00 36.59 89 TRP A CA 1
ATOM 692 C C . TRP A 1 89 ? 34.187 -0.292 14.700 1.00 36.59 89 TRP A C 1
ATOM 694 O O . TRP A 1 89 ? 34.544 0.267 15.750 1.00 36.59 89 TRP A O 1
ATOM 704 N N . PRO A 1 90 ? 34.465 -1.586 14.468 1.00 40.53 90 PRO A N 1
ATOM 705 C CA . PRO A 1 90 ? 35.387 -2.303 15.323 1.00 40.53 90 PRO A CA 1
ATOM 706 C C . PRO A 1 90 ? 36.698 -1.526 15.281 1.00 40.53 90 PRO A C 1
ATOM 708 O O . PRO A 1 90 ? 37.327 -1.357 14.236 1.00 40.53 90 PRO A O 1
ATOM 711 N N . ARG A 1 91 ? 37.085 -0.972 16.430 1.00 47.84 91 ARG A N 1
ATOM 712 C CA . ARG A 1 91 ? 38.391 -0.359 16.635 1.00 47.84 91 ARG A CA 1
ATOM 713 C C . ARG A 1 91 ? 39.419 -1.490 16.604 1.00 47.84 91 ARG A C 1
ATOM 715 O O . ARG A 1 91 ? 39.870 -1.891 17.667 1.00 47.84 91 ARG A O 1
ATOM 722 N N . SER A 1 92 ? 39.700 -2.049 15.420 1.00 42.31 92 SER A N 1
ATOM 723 C CA . SER A 1 92 ? 40.960 -2.673 14.986 1.00 42.31 92 SER A CA 1
ATOM 724 C C . SER A 1 92 ? 40.809 -3.445 13.665 1.00 42.31 92 SER A C 1
ATOM 726 O O . SER A 1 92 ? 40.205 -4.509 13.634 1.00 42.31 92 SER A O 1
ATOM 728 N N . ARG A 1 93 ? 41.493 -2.903 12.643 1.00 49.31 93 ARG A N 1
ATOM 729 C CA . ARG A 1 93 ? 42.179 -3.573 11.518 1.00 49.31 93 ARG A CA 1
ATOM 730 C C . ARG A 1 93 ? 41.324 -4.295 10.469 1.00 49.31 93 ARG A C 1
ATOM 732 O O . ARG A 1 93 ? 41.149 -5.495 10.550 1.00 49.31 93 ARG A O 1
ATOM 739 N N . GLU A 1 94 ? 40.908 -3.541 9.448 1.00 49.28 94 GLU A N 1
ATOM 740 C CA . GLU A 1 94 ? 41.246 -3.760 8.021 1.00 49.28 94 GLU A CA 1
ATOM 741 C C . GLU A 1 94 ? 40.289 -2.966 7.119 1.00 49.28 94 GLU A C 1
ATOM 743 O O . GLU A 1 94 ? 39.238 -3.436 6.709 1.00 49.28 94 GLU A O 1
ATOM 748 N N . ALA A 1 95 ? 40.661 -1.720 6.828 1.00 40.12 95 ALA A N 1
ATOM 749 C CA . ALA A 1 95 ? 40.300 -1.016 5.598 1.00 40.12 95 ALA A CA 1
ATOM 750 C C . ALA A 1 95 ? 41.209 0.213 5.530 1.00 40.12 95 ALA A C 1
ATOM 752 O O . ALA A 1 95 ? 40.828 1.329 5.883 1.00 40.12 95 ALA A O 1
ATOM 753 N N . VAL A 1 96 ? 42.471 -0.016 5.166 1.00 47.94 96 VAL A N 1
ATOM 754 C CA . V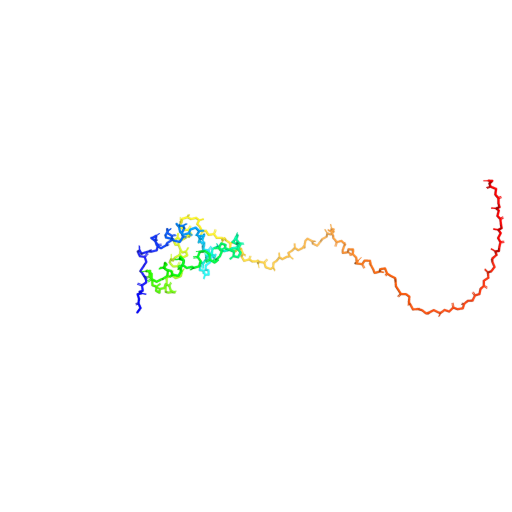AL A 1 96 ? 43.329 1.076 4.718 1.00 47.94 96 VAL A CA 1
ATOM 755 C C . VAL A 1 96 ? 42.694 1.598 3.438 1.00 47.94 96 VAL A C 1
ATOM 757 O O . VAL A 1 96 ? 42.645 0.906 2.425 1.00 47.94 96 VAL A O 1
ATOM 760 N N . PHE A 1 97 ? 42.168 2.813 3.535 1.00 37.53 97 PHE A N 1
ATOM 761 C CA . PHE A 1 97 ? 41.855 3.683 2.416 1.00 37.53 97 PHE A CA 1
ATOM 762 C C . PHE A 1 97 ? 43.063 3.653 1.470 1.00 37.53 97 PHE A C 1
ATOM 764 O O . PHE A 1 97 ? 44.119 4.182 1.814 1.00 37.53 97 PHE A O 1
ATOM 771 N N . GLN A 1 98 ? 42.959 2.983 0.320 1.00 40.09 98 GLN A N 1
ATOM 772 C CA . GLN A 1 98 ? 43.944 3.193 -0.734 1.00 40.09 98 GLN A CA 1
ATOM 773 C C . GLN A 1 98 ? 43.654 4.579 -1.318 1.00 40.09 98 GLN A C 1
ATOM 775 O O . GLN A 1 98 ? 42.553 4.791 -1.835 1.00 40.09 98 GLN A O 1
ATOM 780 N N . PRO A 1 99 ? 44.572 5.552 -1.194 1.00 38.78 99 PRO A N 1
ATOM 781 C CA . PRO A 1 99 ? 44.388 6.847 -1.821 1.00 38.78 99 PRO A CA 1
ATOM 782 C C . PRO A 1 99 ? 44.350 6.675 -3.341 1.00 38.78 99 PRO A C 1
ATOM 784 O O . PRO A 1 99 ? 45.137 5.924 -3.920 1.00 38.78 99 PRO A O 1
ATOM 787 N N . LEU A 1 100 ? 43.417 7.393 -3.968 1.00 42.38 100 LEU A N 1
ATOM 788 C CA . LEU A 1 100 ? 43.344 7.600 -5.410 1.00 42.38 100 LEU A CA 1
ATOM 789 C C . LEU A 1 100 ? 44.743 7.921 -5.934 1.00 42.38 100 LEU A C 1
ATOM 791 O O . LEU A 1 100 ? 45.328 8.924 -5.537 1.00 42.38 100 LEU A O 1
ATOM 795 N N . ASN A 1 101 ? 45.268 7.061 -6.802 1.00 41.88 101 ASN A N 1
ATOM 796 C CA . ASN A 1 101 ? 46.536 7.262 -7.486 1.00 41.88 101 ASN A CA 1
ATOM 797 C C . ASN A 1 101 ? 46.414 8.499 -8.402 1.00 41.88 101 ASN A C 1
ATOM 799 O O . ASN A 1 101 ? 45.710 8.414 -9.413 1.00 41.88 101 ASN A O 1
ATOM 803 N N . PRO A 1 102 ? 47.058 9.643 -8.101 1.00 43.09 102 PRO A N 1
ATOM 804 C CA . PRO A 1 102 ? 47.122 10.765 -9.016 1.00 43.09 102 PRO A CA 1
ATOM 805 C C . PRO A 1 102 ? 48.337 10.536 -9.916 1.00 43.09 102 PRO A C 1
ATOM 807 O O . PRO A 1 102 ? 49.481 10.775 -9.525 1.00 43.09 102 PRO A O 1
ATOM 810 N N . LYS A 1 103 ? 48.110 10.037 -11.133 1.00 46.47 103 LYS A N 1
ATOM 811 C CA . LYS A 1 103 ? 49.161 9.996 -12.155 1.00 46.47 103 LYS A CA 1
ATOM 812 C C . LYS A 1 103 ? 49.490 11.426 -12.603 1.00 46.47 103 LYS A C 1
ATOM 814 O O . LYS A 1 103 ? 48.802 11.988 -13.442 1.00 46.47 103 LYS A O 1
ATOM 819 N N . GLY A 1 104 ? 50.529 11.967 -11.967 1.00 36.97 104 GLY A N 1
ATOM 820 C CA . GLY A 1 104 ? 51.641 12.736 -12.534 1.00 36.97 104 GLY A CA 1
ATOM 821 C C . GLY A 1 104 ? 51.355 13.743 -13.649 1.00 36.97 104 GLY A C 1
ATOM 822 O O . GLY A 1 104 ? 51.190 13.363 -14.804 1.00 36.97 104 GLY A O 1
ATOM 823 N N . GLY A 1 105 ? 51.459 15.025 -13.299 1.00 35.94 105 GLY A N 1
ATOM 824 C CA . GLY A 1 105 ? 51.778 16.128 -14.204 1.00 35.94 105 GLY A CA 1
ATOM 825 C C . GLY A 1 105 ? 52.628 17.145 -13.437 1.00 35.94 105 GLY A C 1
ATOM 826 O O . GLY A 1 105 ? 52.165 17.714 -12.453 1.00 35.94 105 GLY A O 1
ATOM 827 N N . ASP A 1 106 ? 53.889 17.271 -13.840 1.00 42.19 106 ASP A N 1
ATOM 828 C CA . ASP A 1 106 ? 55.005 17.918 -13.135 1.00 42.19 106 ASP A CA 1
ATOM 829 C C . ASP A 1 106 ? 54.852 19.428 -12.868 1.00 42.19 106 ASP A C 1
ATOM 831 O O . ASP A 1 106 ? 54.291 20.154 -13.693 1.00 42.19 106 ASP A O 1
ATOM 835 N N . PRO A 1 107 ? 55.542 19.948 -11.832 1.00 45.03 107 PRO A N 1
ATOM 836 C CA . PRO A 1 107 ? 56.127 21.276 -11.915 1.00 45.03 107 PRO A CA 1
ATOM 837 C C . PRO A 1 107 ? 57.648 21.252 -11.680 1.00 45.03 107 PRO A C 1
ATOM 839 O O . PRO A 1 107 ? 58.148 20.950 -10.603 1.00 45.03 107 PRO A O 1
ATOM 842 N N . GLN A 1 108 ? 58.359 21.662 -12.729 1.00 38.31 108 GLN A N 1
ATOM 843 C CA . GLN A 1 108 ? 59.484 22.603 -12.696 1.00 38.31 108 GLN A CA 1
ATOM 844 C C . GLN A 1 108 ? 60.709 22.297 -11.801 1.00 38.31 108 GLN A C 1
ATOM 846 O O . GLN A 1 108 ? 60.789 22.674 -10.639 1.00 38.31 108 GLN A O 1
ATOM 851 N N . GLY A 1 109 ? 61.759 21.796 -12.462 1.00 34.81 109 GLY A N 1
ATOM 852 C CA . GLY A 1 109 ? 63.032 22.515 -12.591 1.00 34.81 109 GLY A CA 1
ATOM 853 C C . GLY A 1 109 ? 63.985 22.546 -11.391 1.00 34.81 109 GLY A C 1
ATOM 854 O O . GLY A 1 109 ? 63.798 23.324 -10.462 1.00 34.81 109 GLY A O 1
ATOM 855 N N . ARG A 1 110 ? 65.114 21.831 -11.529 1.00 38.84 110 ARG A N 1
ATOM 856 C CA . ARG A 1 110 ? 66.479 22.286 -11.179 1.00 38.84 110 ARG A CA 1
ATOM 857 C C . ARG A 1 110 ? 67.533 21.328 -11.773 1.00 38.84 110 ARG A C 1
ATOM 859 O O . ARG A 1 110 ? 67.530 20.144 -11.468 1.00 38.84 110 ARG A O 1
ATOM 866 N N . SER A 1 111 ? 68.373 21.881 -12.662 1.00 35.69 111 SER A N 1
ATOM 867 C CA . SER A 1 111 ? 69.847 21.719 -12.798 1.00 35.69 111 SER A CA 1
ATOM 868 C C . SER A 1 111 ? 70.519 20.524 -12.092 1.00 35.69 111 SER A C 1
ATOM 870 O O . SER A 1 111 ? 70.309 20.359 -10.898 1.00 35.69 111 SER A O 1
ATOM 872 N N . SER A 1 112 ? 71.476 19.759 -12.629 1.00 41.91 112 SER A N 1
ATOM 873 C CA . SER A 1 112 ? 72.378 19.852 -13.793 1.00 41.91 112 SER A CA 1
ATOM 874 C C . SER A 1 112 ? 73.160 18.500 -13.897 1.00 41.91 112 SER A C 1
ATOM 876 O O . SER A 1 112 ? 72.911 17.618 -13.077 1.00 41.91 112 SER A O 1
ATOM 878 N N . PRO A 1 113 ? 74.062 18.277 -14.880 1.00 54.28 113 PRO A N 1
ATOM 879 C CA . PRO A 1 113 ? 74.214 16.995 -15.588 1.00 54.28 113 PRO A CA 1
ATOM 880 C C . PRO A 1 113 ? 75.407 16.126 -15.141 1.00 54.28 113 PRO A C 1
ATOM 882 O O . PRO A 1 113 ? 76.405 16.648 -14.651 1.00 54.28 113 PRO A O 1
ATOM 885 N N . SER A 1 114 ? 75.383 14.816 -15.439 1.00 35.41 114 SER A N 1
ATOM 886 C CA . SER A 1 114 ? 76.618 14.079 -15.765 1.00 35.41 114 SER A CA 1
ATOM 887 C C . SER A 1 114 ? 76.379 12.705 -16.412 1.00 35.41 114 SER A C 1
ATOM 889 O O . SER A 1 114 ? 75.855 11.794 -15.786 1.00 35.41 114 SER A O 1
ATOM 891 N N . THR A 1 115 ? 76.828 12.590 -17.665 1.00 41.78 115 THR A N 1
ATOM 892 C CA . THR A 1 115 ? 77.675 11.510 -18.211 1.00 41.78 115 THR A CA 1
ATOM 893 C C . THR A 1 115 ? 77.279 10.046 -17.953 1.00 41.78 115 THR A C 1
ATOM 895 O O . THR A 1 115 ? 77.481 9.536 -16.859 1.00 41.78 115 THR A O 1
ATOM 898 N N . ARG A 1 116 ? 76.955 9.284 -19.010 1.00 42.69 116 ARG A N 1
ATOM 899 C CA . ARG A 1 116 ? 77.934 8.448 -19.747 1.00 42.69 116 ARG A CA 1
ATOM 900 C C . ARG A 1 116 ? 77.233 7.602 -20.824 1.00 42.69 116 ARG A C 1
ATOM 902 O O . ARG A 1 116 ? 76.272 6.891 -20.567 1.00 42.69 116 ARG A O 1
ATOM 909 N N . ILE A 1 117 ? 77.767 7.705 -22.034 1.00 47.38 117 ILE A N 1
ATOM 910 C CA . ILE A 1 117 ? 77.496 6.887 -23.220 1.00 47.38 117 ILE A CA 1
ATOM 911 C C . ILE A 1 117 ? 78.051 5.478 -22.974 1.00 47.38 117 ILE A C 1
ATOM 913 O O . ILE A 1 117 ? 79.188 5.386 -22.521 1.00 47.38 117 ILE A O 1
ATOM 917 N N . THR A 1 118 ? 77.347 4.401 -23.336 1.00 44.56 118 THR A N 1
ATOM 918 C CA . THR A 1 118 ? 77.987 3.174 -23.859 1.00 44.56 118 THR A CA 1
ATOM 919 C C . THR A 1 118 ? 77.016 2.405 -24.758 1.00 44.56 118 THR A C 1
ATOM 921 O O . THR A 1 118 ? 75.884 2.107 -24.393 1.00 44.56 118 THR A O 1
ATOM 924 N N . THR A 1 119 ? 77.505 2.142 -25.960 1.00 48.50 119 THR A N 1
ATOM 925 C CA . THR A 1 119 ? 76.974 1.344 -27.061 1.00 48.50 119 THR A CA 1
ATOM 926 C C . THR A 1 119 ? 77.062 -0.157 -26.782 1.00 48.50 119 THR A C 1
ATOM 928 O O . THR A 1 119 ? 78.055 -0.621 -26.226 1.00 48.50 119 THR A O 1
ATOM 931 N N . SER A 1 120 ? 76.110 -0.948 -27.284 1.00 42.59 120 SER A N 1
ATOM 932 C CA . SER A 1 120 ? 76.408 -2.289 -27.822 1.00 42.59 120 SER A CA 1
ATOM 933 C C . SER A 1 120 ? 75.341 -2.713 -28.835 1.00 42.59 120 SER A C 1
ATOM 935 O O . SER A 1 120 ? 74.177 -2.896 -28.498 1.00 42.59 120 SER A O 1
ATOM 937 N N . VAL A 1 121 ? 75.775 -2.835 -30.087 1.00 45.47 121 VAL A N 1
ATOM 938 C CA . VAL A 1 121 ? 75.157 -3.608 -31.178 1.00 45.47 121 VAL A CA 1
ATOM 939 C C . VAL A 1 121 ? 75.352 -5.102 -30.899 1.00 45.47 121 VAL A C 1
ATOM 941 O O . VAL A 1 121 ? 76.375 -5.428 -30.300 1.00 45.47 121 VAL A O 1
ATOM 944 N N . THR A 1 122 ? 74.421 -5.962 -31.347 1.00 47.00 122 THR A N 1
ATOM 945 C CA . THR A 1 122 ? 74.549 -7.364 -31.859 1.00 47.00 122 THR A CA 1
ATOM 946 C C . THR A 1 122 ? 73.152 -8.017 -31.737 1.00 47.00 122 THR A C 1
ATOM 948 O O . THR A 1 122 ? 72.551 -7.880 -30.677 1.00 47.00 122 THR A O 1
ATOM 951 N N . ALA A 1 123 ? 72.530 -8.708 -32.697 1.00 48.47 123 ALA A N 1
ATOM 952 C CA . ALA A 1 123 ? 72.822 -9.129 -34.071 1.00 48.47 123 ALA A CA 1
ATOM 953 C C . ALA A 1 123 ? 71.513 -9.076 -34.884 1.00 48.47 123 ALA A C 1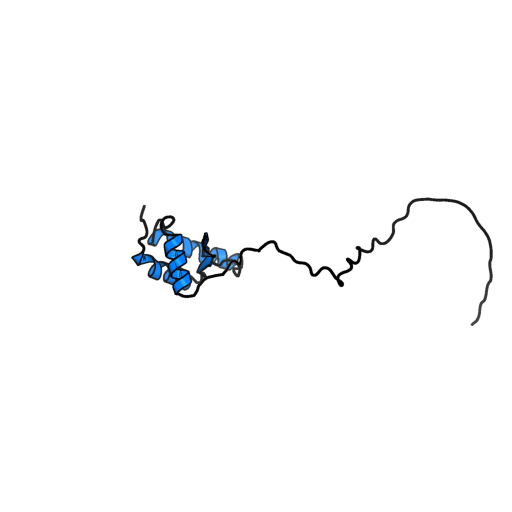
ATOM 955 O O . ALA A 1 123 ? 70.436 -9.158 -34.248 1.00 48.47 123 ALA A O 1
#

Secondary structure (DSSP, 8-state):
--B--GGGHHHHHHHHHHTT-EEEEETTTEEEEE-TT--HHHHHHHHHHHHHHHHHH-B-GGGHHHHHHHHHHTT-EE------S-----SSS------------------------------

Radius of gyration: 31.64 Å; chains: 1; bounding box: 94×32×51 Å

Organism: NCBI:txid39645

Foldseek 3Di:
DAAADLVCLVVLQVQCVVLVWAKAAEAQPFIDTPCVPPDPVSCVSSVVSVVVSCVVRDDCPVPRRSSNVVRVVVVRYDYPDPPPPPPPVPPDDDDDPPPDDDPDDDDDDDDDDDDDDDDDDDD